Protein AF-A0A1J1LUI4-F1 (afdb_monomer)

Structure (mmCIF, N/CA/C/O backbone):
data_AF-A0A1J1LUI4-F1
#
_entry.id   AF-A0A1J1LUI4-F1
#
loop_
_atom_site.group_PDB
_atom_site.id
_atom_site.type_symbol
_atom_site.label_atom_id
_atom_site.label_alt_id
_atom_site.label_comp_id
_atom_site.label_asym_id
_atom_site.label_entity_id
_atom_site.label_seq_id
_atom_site.pdbx_PDB_ins_code
_atom_site.Cartn_x
_atom_site.Cartn_y
_atom_site.Cartn_z
_atom_site.occupancy
_atom_site.B_iso_or_equiv
_atom_site.auth_seq_id
_atom_site.auth_comp_id
_atom_site.auth_asym_id
_atom_site.auth_atom_id
_atom_site.pdbx_PDB_model_num
ATOM 1 N N . MET A 1 1 ? 1.026 -16.394 -5.912 1.00 82.50 1 MET A N 1
ATOM 2 C CA . MET A 1 1 ? 1.134 -16.584 -4.448 1.00 82.50 1 MET A CA 1
ATOM 3 C C . MET A 1 1 ? 2.553 -16.219 -4.055 1.00 82.50 1 MET A C 1
ATOM 5 O O . MET A 1 1 ? 3.458 -16.621 -4.774 1.00 82.50 1 MET A O 1
ATOM 9 N N . PHE A 1 2 ? 2.733 -15.454 -2.983 1.00 90.19 2 PHE A N 1
ATOM 10 C CA . PHE A 1 2 ? 4.026 -14.992 -2.477 1.00 90.19 2 PHE A CA 1
ATOM 11 C C . PHE A 1 2 ? 4.246 -15.609 -1.097 1.00 90.19 2 PHE A C 1
ATOM 13 O O . PHE A 1 2 ? 3.444 -15.376 -0.192 1.00 90.19 2 PHE A O 1
ATOM 20 N N . ALA A 1 3 ? 5.289 -16.429 -0.959 1.00 92.19 3 ALA A N 1
ATOM 21 C CA . ALA A 1 3 ? 5.565 -17.161 0.274 1.00 92.19 3 ALA A CA 1
ATOM 22 C C . ALA A 1 3 ? 5.852 -16.212 1.450 1.00 92.19 3 ALA A C 1
ATOM 24 O O . ALA A 1 3 ? 6.378 -15.120 1.255 1.00 92.19 3 ALA A O 1
ATOM 25 N N . ALA A 1 4 ? 5.521 -16.645 2.669 1.00 92.62 4 ALA A N 1
ATOM 26 C CA . ALA A 1 4 ? 5.814 -15.880 3.878 1.00 92.62 4 ALA A CA 1
ATOM 27 C C . ALA A 1 4 ? 7.327 -15.679 4.070 1.00 92.62 4 ALA A C 1
ATOM 29 O O . ALA A 1 4 ? 8.119 -16.581 3.787 1.00 92.62 4 ALA A O 1
ATOM 30 N N . ASN A 1 5 ? 7.710 -14.530 4.619 1.00 92.25 5 ASN A N 1
ATOM 31 C CA . ASN A 1 5 ? 9.078 -14.220 5.031 1.00 92.25 5 ASN A CA 1
ATOM 32 C C . ASN A 1 5 ? 9.066 -13.425 6.353 1.00 92.25 5 ASN A C 1
ATOM 34 O O . ASN A 1 5 ? 8.071 -13.412 7.074 1.00 92.25 5 ASN A O 1
ATOM 38 N N . SER A 1 6 ? 10.177 -12.774 6.703 1.00 92.75 6 SER A N 1
ATOM 39 C CA . SER A 1 6 ? 10.287 -11.969 7.928 1.00 92.75 6 SER A CA 1
ATOM 40 C C . SER A 1 6 ? 9.453 -10.682 7.934 1.00 92.75 6 SER A C 1
ATOM 42 O O . SER A 1 6 ? 9.320 -10.061 8.988 1.00 92.75 6 SER A O 1
ATOM 44 N N . TYR A 1 7 ? 8.918 -10.254 6.789 1.00 94.00 7 TYR A N 1
ATOM 45 C CA . TYR A 1 7 ? 8.235 -8.969 6.621 1.00 94.00 7 TYR A CA 1
ATOM 46 C C . TYR A 1 7 ? 6.730 -9.108 6.380 1.00 94.00 7 TYR A C 1
ATOM 48 O O . TYR A 1 7 ? 5.966 -8.215 6.760 1.00 94.00 7 TYR A O 1
ATOM 56 N N . HIS A 1 8 ? 6.294 -10.218 5.780 1.00 90.44 8 HIS A N 1
ATOM 57 C CA . HIS A 1 8 ? 4.891 -10.467 5.470 1.00 90.44 8 HIS A CA 1
ATOM 58 C C . HIS A 1 8 ? 4.508 -11.954 5.574 1.00 90.44 8 HIS A C 1
ATOM 60 O O . HIS A 1 8 ? 5.348 -12.841 5.380 1.00 90.44 8 HIS A O 1
ATOM 66 N N . PRO A 1 9 ? 3.220 -12.252 5.831 1.00 92.62 9 PRO A N 1
ATOM 67 C CA . PRO A 1 9 ? 2.712 -13.617 5.823 1.00 92.62 9 PRO A CA 1
ATOM 68 C C . PRO A 1 9 ? 2.622 -14.137 4.382 1.00 92.62 9 PRO A C 1
ATOM 70 O O . PRO A 1 9 ? 2.993 -13.456 3.428 1.00 92.62 9 PRO A O 1
ATOM 73 N N . ASN A 1 10 ? 2.114 -15.354 4.189 1.00 91.81 10 ASN A N 1
ATOM 74 C CA . ASN A 1 10 ? 1.830 -15.842 2.841 1.00 91.81 10 ASN A CA 1
ATOM 75 C C . ASN A 1 10 ? 0.751 -14.958 2.193 1.00 91.81 10 ASN A C 1
ATOM 77 O O . ASN A 1 10 ? -0.329 -14.790 2.763 1.00 91.81 10 ASN A O 1
ATOM 81 N N . ILE A 1 11 ? 1.031 -14.414 1.008 1.00 90.50 11 ILE A N 1
ATOM 82 C CA . ILE A 1 11 ? 0.145 -13.485 0.300 1.00 90.50 11 ILE A CA 1
ATOM 83 C C . ILE A 1 11 ? -0.395 -14.127 -0.972 1.00 90.50 11 ILE A C 1
ATOM 85 O O . ILE A 1 11 ? 0.339 -14.649 -1.814 1.00 90.50 11 ILE A O 1
ATOM 89 N N . GLN A 1 12 ? -1.700 -13.996 -1.174 1.00 87.75 12 GLN A N 1
ATOM 90 C CA . GLN A 1 12 ? -2.335 -14.229 -2.460 1.00 87.75 12 GLN A CA 1
ATOM 91 C C . GLN A 1 12 ? -3.097 -12.968 -2.853 1.00 87.75 12 GLN A C 1
ATOM 93 O O . GLN A 1 12 ? -4.061 -12.590 -2.194 1.00 87.75 12 GLN A O 1
ATOM 98 N N . LEU A 1 13 ? -2.658 -12.315 -3.931 1.00 84.31 13 LEU A N 1
ATOM 99 C CA . LEU A 1 13 ? -3.454 -11.264 -4.554 1.00 84.31 13 LEU A CA 1
ATOM 100 C C . LEU A 1 13 ? -4.698 -11.906 -5.174 1.00 84.31 13 LEU A C 1
ATOM 102 O O . LEU A 1 13 ? -4.606 -12.984 -5.766 1.00 84.31 13 LEU A O 1
ATOM 106 N N . GLY A 1 14 ? -5.849 -11.250 -5.034 1.00 72.88 14 GLY A N 1
ATOM 107 C CA . GLY A 1 14 ? -7.161 -11.750 -5.464 1.00 72.88 14 GLY A CA 1
ATOM 108 C C . GLY A 1 14 ? -7.375 -11.788 -6.981 1.00 72.88 14 GLY A C 1
ATOM 109 O O . GLY A 1 14 ? -8.510 -11.671 -7.430 1.00 72.88 14 GLY A O 1
ATOM 110 N N . TYR A 1 15 ? -6.305 -11.920 -7.766 1.00 67.75 15 TYR A N 1
ATOM 111 C CA . TYR A 1 15 ? -6.379 -12.026 -9.215 1.00 67.75 15 TYR A CA 1
ATOM 112 C C . TYR A 1 15 ? -7.149 -13.288 -9.618 1.00 67.75 15 TYR A C 1
ATOM 114 O O . TYR A 1 15 ? -6.876 -14.386 -9.123 1.00 67.75 15 TYR A O 1
ATOM 122 N N . ASN A 1 16 ? -8.118 -13.120 -10.515 1.00 65.25 16 ASN A N 1
ATOM 123 C CA . ASN A 1 16 ? -8.966 -14.191 -11.013 1.00 65.25 16 ASN A CA 1
ATOM 124 C C . ASN A 1 16 ? -9.023 -14.117 -12.544 1.00 65.25 16 ASN A C 1
ATOM 126 O O . ASN A 1 16 ? -9.629 -13.201 -13.085 1.00 65.25 16 ASN A O 1
ATOM 130 N N . ASN A 1 17 ? -8.440 -15.114 -13.218 1.00 64.69 17 ASN A N 1
ATOM 131 C CA . ASN A 1 17 ? -8.423 -15.239 -14.685 1.00 64.69 17 ASN A CA 1
ATOM 132 C C . ASN A 1 17 ? -9.816 -15.326 -15.329 1.00 64.69 17 ASN A C 1
ATOM 134 O O . ASN A 1 17 ? -9.932 -15.200 -16.541 1.00 64.69 17 ASN A O 1
ATOM 138 N N . SER A 1 18 ? -10.858 -15.591 -14.540 1.00 73.50 18 SER A N 1
ATOM 139 C CA . SER A 1 18 ? -12.248 -15.642 -14.998 1.00 73.50 18 SER A CA 1
ATOM 140 C C . SER A 1 18 ? -13.017 -14.346 -14.710 1.00 73.50 18 SER A C 1
ATOM 142 O O . SER A 1 18 ? -14.234 -14.313 -14.885 1.00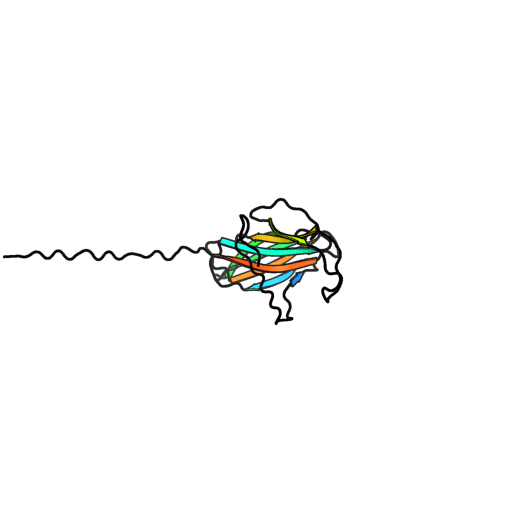 73.50 18 SER A O 1
ATOM 144 N N . ASN A 1 19 ? -12.348 -13.308 -14.197 1.00 66.31 19 ASN A N 1
ATOM 145 C CA . ASN A 1 19 ? -12.935 -12.010 -13.884 1.00 66.31 19 ASN A CA 1
ATOM 146 C C . ASN A 1 19 ? -12.063 -10.875 -14.439 1.00 66.31 19 ASN A C 1
ATOM 148 O O . ASN A 1 19 ? -11.043 -10.512 -13.850 1.00 66.31 19 ASN A O 1
ATOM 152 N N . ASP A 1 20 ? -12.547 -10.259 -15.515 1.00 63.75 20 ASP A N 1
ATOM 153 C CA . ASP A 1 20 ? -11.897 -9.133 -16.196 1.00 63.75 20 ASP A CA 1
ATOM 154 C C . ASP A 1 20 ? -12.238 -7.765 -15.568 1.00 63.75 20 ASP A C 1
ATOM 156 O O . ASP A 1 20 ? -12.050 -6.713 -16.179 1.00 63.75 20 ASP A O 1
ATOM 160 N N . GLY A 1 21 ? -12.789 -7.752 -14.351 1.00 70.94 21 GLY A N 1
ATOM 161 C CA . GLY A 1 21 ? -13.017 -6.529 -13.587 1.00 70.94 21 GLY A CA 1
ATOM 162 C C . GLY A 1 21 ? -11.719 -5.844 -13.134 1.00 70.94 21 GLY A C 1
ATOM 163 O O . GLY A 1 21 ? -10.619 -6.388 -13.222 1.00 70.94 21 GLY A O 1
ATOM 164 N N . ASN A 1 22 ? -11.850 -4.626 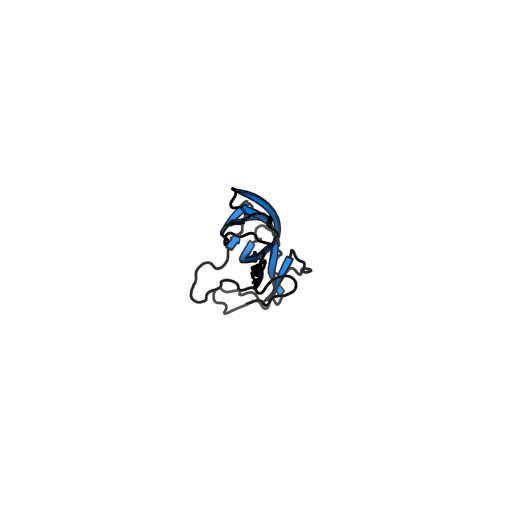-12.597 1.00 74.00 22 ASN A N 1
ATOM 165 C CA . ASN A 1 22 ? -10.707 -3.870 -12.081 1.00 74.00 22 ASN A CA 1
ATOM 166 C C . ASN A 1 22 ? -10.049 -4.596 -10.893 1.00 74.00 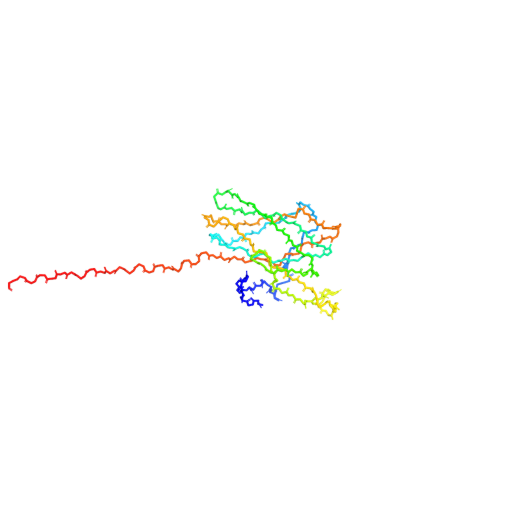22 ASN A C 1
ATOM 168 O O . ASN A 1 22 ? -10.612 -4.631 -9.800 1.00 74.00 22 ASN A O 1
ATOM 172 N N . ASN A 1 23 ? -8.824 -5.086 -11.093 1.00 81.25 23 ASN A N 1
ATOM 173 C CA . ASN A 1 23 ? -8.019 -5.762 -10.066 1.00 81.25 23 ASN A CA 1
ATOM 174 C C . ASN A 1 23 ? -6.973 -4.842 -9.407 1.00 81.25 23 ASN A C 1
ATOM 176 O O . ASN A 1 23 ? -6.163 -5.292 -8.600 1.00 81.25 23 ASN A O 1
ATOM 180 N N . ALA A 1 24 ? -6.990 -3.551 -9.747 1.00 89.31 24 ALA A N 1
ATOM 181 C CA . ALA A 1 24 ? -6.129 -2.533 -9.166 1.00 89.31 24 ALA A CA 1
ATOM 182 C C . ALA A 1 24 ? -6.858 -1.186 -9.065 1.00 89.31 24 ALA A C 1
ATOM 184 O O . ALA A 1 24 ? -7.837 -0.923 -9.772 1.00 89.31 24 ALA A O 1
ATOM 185 N N . LYS A 1 25 ? -6.359 -0.311 -8.191 1.00 93.06 25 LYS A N 1
ATOM 186 C CA . LYS A 1 25 ? -6.783 1.089 -8.084 1.00 93.06 25 LYS A CA 1
ATOM 187 C C . LYS A 1 25 ? -5.601 1.999 -8.389 1.00 93.06 25 LYS A C 1
ATOM 189 O O . LYS A 1 25 ? -4.493 1.716 -7.956 1.00 93.06 25 LYS A O 1
ATOM 194 N N . ILE A 1 26 ? -5.843 3.100 -9.094 1.00 94.25 26 ILE A N 1
ATOM 195 C CA . ILE A 1 26 ? -4.816 4.098 -9.407 1.00 94.25 26 ILE A CA 1
ATOM 196 C C . ILE A 1 26 ? -5.239 5.446 -8.819 1.00 94.25 26 ILE A C 1
ATOM 198 O O . ILE A 1 26 ? -6.404 5.834 -8.948 1.00 94.25 26 ILE A O 1
ATOM 202 N N . LEU A 1 27 ? -4.304 6.153 -8.179 1.00 94.94 27 LEU A N 1
ATOM 203 C CA . LEU A 1 27 ? -4.457 7.546 -7.751 1.00 94.94 27 LEU A CA 1
ATOM 204 C C . LEU A 1 27 ? -3.471 8.446 -8.507 1.00 94.94 27 LEU A C 1
ATOM 206 O O . LEU A 1 27 ? -2.262 8.406 -8.268 1.00 94.94 27 LEU A O 1
ATOM 210 N N . THR A 1 28 ? -3.998 9.289 -9.396 1.00 93.31 28 THR A N 1
ATOM 211 C CA . THR A 1 28 ? -3.219 10.184 -10.274 1.00 93.31 28 THR A CA 1
ATOM 212 C C . THR A 1 28 ? -3.186 11.640 -9.801 1.00 93.31 28 THR A C 1
ATOM 214 O O . THR A 1 28 ? -2.377 12.422 -10.287 1.00 93.31 28 THR A O 1
ATOM 217 N N . THR A 1 29 ? -4.024 12.024 -8.833 1.00 91.81 29 THR A N 1
ATOM 218 C CA . THR A 1 29 ? -4.150 13.417 -8.369 1.00 91.81 29 THR A CA 1
ATOM 219 C C . THR A 1 29 ? -4.031 13.502 -6.851 1.00 91.81 29 THR A C 1
ATOM 221 O O . THR A 1 29 ? -4.563 12.652 -6.134 1.00 91.81 29 THR A O 1
ATOM 224 N N . ASN A 1 30 ? -3.368 14.534 -6.328 1.00 92.88 30 ASN A N 1
ATOM 225 C CA . ASN A 1 30 ? -3.359 14.793 -4.885 1.00 92.88 30 ASN A CA 1
ATOM 226 C C . ASN A 1 30 ? -4.787 15.054 -4.377 1.00 92.88 30 ASN A C 1
ATOM 228 O O . ASN A 1 30 ? -5.633 15.567 -5.109 1.00 92.88 30 ASN A O 1
ATOM 232 N N . ASN A 1 31 ? -5.055 14.687 -3.127 1.00 93.38 31 ASN A N 1
ATOM 233 C CA . ASN A 1 31 ? -6.370 14.706 -2.477 1.00 93.38 31 ASN A CA 1
ATOM 234 C C . ASN A 1 31 ? -7.411 13.744 -3.075 1.00 93.38 31 ASN A C 1
ATOM 236 O O . ASN A 1 31 ? -8.538 13.683 -2.582 1.00 93.38 31 ASN A O 1
ATOM 240 N N . SER A 1 32 ? -7.058 12.958 -4.099 1.00 94.69 32 SER A N 1
ATOM 241 C CA . SER A 1 32 ? -7.889 11.828 -4.509 1.00 94.69 32 SER A CA 1
ATOM 242 C C . SER A 1 32 ? -7.783 10.705 -3.480 1.00 94.69 32 SER A C 1
ATOM 244 O O . SER A 1 32 ? -6.722 10.472 -2.891 1.00 94.69 32 SER A O 1
ATOM 246 N N . SER A 1 33 ? -8.901 10.024 -3.245 1.00 96.88 33 SER A N 1
ATOM 247 C CA . SER A 1 33 ? -8.986 8.966 -2.248 1.00 96.88 33 SER A CA 1
ATOM 248 C C . SER A 1 33 ? -9.862 7.810 -2.703 1.00 96.88 33 SER A C 1
ATOM 250 O O . SER A 1 33 ? -10.664 7.917 -3.635 1.00 96.88 33 SER A O 1
ATOM 252 N N . PHE A 1 34 ? -9.695 6.678 -2.034 1.00 96.75 34 PHE A N 1
ATOM 253 C CA . PHE A 1 34 ? -10.616 5.556 -2.112 1.00 96.75 34 PHE A CA 1
ATOM 254 C C . PHE A 1 34 ? -10.730 4.877 -0.752 1.00 96.75 34 PHE A C 1
ATOM 256 O O . PHE A 1 34 ? -9.809 4.928 0.062 1.00 96.75 34 PHE A O 1
ATOM 263 N N . THR A 1 35 ? -11.864 4.221 -0.529 1.00 97.50 35 THR A N 1
ATOM 264 C CA . THR A 1 35 ? -12.126 3.445 0.682 1.00 97.50 35 THR A CA 1
ATOM 265 C C . THR A 1 35 ? -12.451 2.018 0.288 1.00 97.50 35 THR A C 1
ATOM 267 O O . THR A 1 35 ? -13.208 1.795 -0.658 1.00 97.50 35 THR A O 1
ATOM 270 N N . PHE A 1 36 ? -11.911 1.061 1.030 1.00 94.44 36 PHE A N 1
ATOM 271 C CA . PHE A 1 36 ? -12.291 -0.341 0.927 1.00 94.44 36 PHE A CA 1
ATOM 272 C C . PHE A 1 36 ? -12.645 -0.898 2.304 1.00 94.44 36 PHE A C 1
ATOM 274 O O . PHE A 1 36 ? -12.084 -0.489 3.325 1.00 94.44 36 PHE A O 1
ATOM 281 N N . ASN A 1 37 ? -13.597 -1.826 2.319 1.00 95.25 37 ASN A N 1
ATOM 282 C CA . ASN A 1 37 ? -13.997 -2.529 3.530 1.00 95.25 37 ASN A CA 1
ATOM 283 C C . ASN A 1 37 ? -13.047 -3.698 3.793 1.00 95.25 37 ASN A C 1
ATOM 285 O O . ASN A 1 37 ? -12.533 -4.316 2.861 1.00 95.25 37 ASN A O 1
ATOM 289 N N . VAL A 1 38 ? -12.866 -4.019 5.067 1.00 93.44 38 VAL A N 1
ATOM 290 C CA . VAL A 1 38 ? -12.171 -5.219 5.530 1.00 93.44 38 VAL A CA 1
ATOM 291 C C . VAL A 1 38 ? -13.128 -6.058 6.370 1.00 93.44 38 VAL A C 1
ATOM 293 O O . VAL A 1 38 ? -14.147 -5.562 6.855 1.00 93.44 38 VAL A O 1
ATOM 296 N N . THR A 1 39 ? -12.807 -7.334 6.573 1.00 94.19 39 THR A N 1
ATOM 297 C CA . THR A 1 39 ? -13.518 -8.144 7.568 1.00 94.19 39 THR A CA 1
ATOM 298 C C . THR A 1 39 ? -13.367 -7.485 8.937 1.00 94.19 39 THR A C 1
ATOM 300 O O . THR A 1 39 ? -12.247 -7.192 9.354 1.00 94.19 39 THR A O 1
ATOM 303 N N . ALA A 1 40 ? -14.476 -7.241 9.633 1.00 95.38 40 ALA A N 1
ATOM 304 C CA . ALA A 1 40 ? -14.455 -6.557 10.920 1.00 95.38 40 ALA A CA 1
ATOM 305 C C . ALA A 1 40 ? -13.698 -7.384 11.972 1.00 95.38 40 ALA A C 1
ATOM 307 O O . ALA A 1 40 ? -14.154 -8.459 12.357 1.00 95.38 40 ALA A O 1
ATOM 308 N N . SER A 1 41 ? -12.542 -6.895 12.428 1.00 95.44 41 SER A N 1
ATOM 309 C CA . SER A 1 41 ? -11.690 -7.603 13.395 1.00 95.44 41 SER A CA 1
ATOM 310 C C . SER A 1 41 ? -10.675 -6.658 14.054 1.00 95.44 41 SER A C 1
ATOM 312 O O . SER A 1 41 ? -10.378 -5.608 13.473 1.00 95.44 41 SER A O 1
ATOM 314 N N . PRO A 1 42 ? -10.100 -7.000 15.227 1.00 95.44 42 PRO A N 1
ATOM 315 C CA . PRO A 1 42 ? -8.880 -6.349 15.690 1.00 95.44 42 PRO A CA 1
ATOM 316 C C . PRO A 1 42 ? -7.688 -6.872 14.881 1.00 95.44 42 PRO A C 1
ATOM 318 O O . PRO A 1 42 ? -7.393 -8.073 14.889 1.00 95.44 42 PRO A O 1
ATOM 321 N N . TYR A 1 43 ? -7.030 -5.975 14.153 1.00 96.00 43 TYR A N 1
ATOM 322 C CA . TYR A 1 43 ? -5.855 -6.296 13.344 1.00 96.00 43 TYR A CA 1
ATOM 323 C C . TYR A 1 43 ? -4.583 -5.876 14.069 1.00 96.00 43 TYR A C 1
ATOM 325 O O . TYR A 1 43 ? -4.521 -4.789 14.634 1.00 96.00 43 TYR A O 1
ATOM 333 N N . GLN A 1 44 ? -3.555 -6.718 13.994 1.00 95.25 44 GLN A N 1
ATOM 334 C CA . GLN A 1 44 ? -2.204 -6.399 14.460 1.00 95.25 44 GLN A CA 1
ATOM 335 C C . GLN A 1 44 ? -1.413 -5.642 13.398 1.00 95.25 44 GLN A C 1
ATOM 337 O O . GLN A 1 44 ? -0.625 -4.752 13.714 1.00 95.25 44 GLN A O 1
ATOM 342 N N . LYS A 1 45 ? -1.634 -6.002 12.133 1.00 95.94 45 LYS A N 1
ATOM 343 C CA . LYS A 1 45 ? -0.989 -5.385 10.983 1.00 95.94 45 LYS A CA 1
ATOM 344 C C . LYS A 1 45 ? -1.896 -5.471 9.763 1.00 95.94 45 LYS A C 1
ATOM 346 O O . LYS A 1 45 ? -2.635 -6.439 9.588 1.00 95.94 45 LYS A O 1
ATOM 351 N N . ILE A 1 46 ? -1.825 -4.456 8.915 1.00 96.94 46 ILE A N 1
ATOM 352 C CA . ILE A 1 46 ? -2.350 -4.461 7.553 1.00 96.94 46 ILE A CA 1
ATOM 353 C C . ILE A 1 46 ? -1.161 -4.358 6.602 1.00 96.94 46 ILE A C 1
ATOM 355 O O . ILE A 1 46 ? -0.276 -3.532 6.795 1.00 96.94 46 ILE A O 1
ATOM 359 N N . HIS A 1 47 ? -1.154 -5.182 5.566 1.00 97.38 47 HIS A N 1
ATOM 360 C CA . HIS A 1 47 ? -0.175 -5.148 4.490 1.00 97.38 47 HIS A CA 1
ATOM 361 C C . HIS A 1 47 ? -0.869 -4.580 3.260 1.00 97.38 47 HIS A C 1
ATOM 363 O O . HIS A 1 47 ? -1.807 -5.200 2.764 1.00 97.38 47 HIS A O 1
ATOM 369 N N . LEU A 1 48 ? -0.448 -3.408 2.791 1.00 97.38 48 LEU A N 1
ATOM 370 C CA . LEU A 1 48 ? -0.959 -2.780 1.571 1.00 97.38 48 LEU A CA 1
ATOM 371 C C . LEU A 1 48 ? 0.065 -2.948 0.449 1.00 97.38 48 LEU A C 1
ATOM 373 O O . LEU A 1 48 ? 1.231 -2.626 0.647 1.00 97.38 48 LEU A O 1
ATOM 377 N N . PHE A 1 49 ? -0.362 -3.421 -0.719 1.00 97.69 49 PHE A N 1
ATOM 378 C CA . PHE A 1 49 ? 0.534 -3.692 -1.843 1.00 97.69 49 PHE A CA 1
ATOM 379 C C . PHE A 1 49 ? 0.365 -2.645 -2.932 1.00 97.69 49 PHE A C 1
ATOM 381 O O . PHE A 1 49 ? -0.734 -2.478 -3.473 1.00 97.69 49 PHE A O 1
ATOM 388 N N . ALA A 1 50 ? 1.445 -1.936 -3.243 1.00 97.56 50 ALA A N 1
ATOM 389 C CA . ALA A 1 50 ? 1.405 -0.799 -4.146 1.00 97.56 50 ALA A CA 1
ATOM 390 C C . ALA A 1 50 ? 2.749 -0.535 -4.836 1.00 97.56 50 ALA A C 1
ATOM 392 O O . ALA A 1 50 ? 3.796 -0.996 -4.387 1.00 97.56 50 ALA A O 1
ATOM 393 N N . THR A 1 51 ? 2.715 0.228 -5.926 1.00 97.50 51 THR A N 1
ATOM 394 C CA . THR A 1 51 ? 3.914 0.775 -6.575 1.00 97.50 51 THR A CA 1
ATOM 395 C C . THR A 1 51 ? 3.627 2.135 -7.203 1.00 97.50 51 THR A C 1
ATOM 397 O O . THR A 1 51 ? 2.522 2.382 -7.707 1.00 97.50 51 THR A O 1
ATOM 400 N N . GLY A 1 52 ? 4.603 3.032 -7.140 1.00 96.12 52 GLY A N 1
ATOM 401 C CA . GLY A 1 52 ? 4.591 4.316 -7.824 1.00 96.12 52 GLY A CA 1
ATOM 402 C C . GLY A 1 52 ? 5.113 4.149 -9.245 1.00 96.12 52 GLY A C 1
ATOM 403 O O . GLY A 1 52 ? 6.016 3.360 -9.488 1.00 96.12 52 GLY A O 1
ATOM 404 N N . THR A 1 53 ? 4.562 4.876 -10.203 1.00 92.94 53 THR A N 1
ATOM 405 C CA . THR A 1 53 ? 5.131 4.978 -11.554 1.00 92.94 53 THR A CA 1
ATOM 406 C C . THR A 1 53 ? 5.349 6.442 -11.885 1.00 92.94 53 THR A C 1
ATOM 408 O O . THR A 1 53 ? 4.465 7.256 -11.614 1.00 92.94 53 THR A O 1
ATOM 411 N N . HIS A 1 54 ? 6.497 6.770 -12.483 1.00 91.31 54 HIS A N 1
ATOM 412 C CA . HIS A 1 54 ? 6.939 8.150 -12.728 1.00 91.31 54 HIS A CA 1
ATOM 413 C C . HIS A 1 54 ? 7.158 8.951 -11.431 1.00 91.31 54 HIS A C 1
ATOM 415 O O . HIS A 1 54 ? 6.861 10.147 -11.351 1.00 91.31 54 HIS A O 1
ATOM 421 N N . GLY A 1 55 ? 7.665 8.286 -10.396 1.00 94.12 55 GLY A N 1
ATOM 422 C CA . GLY A 1 55 ? 8.040 8.875 -9.118 1.00 94.12 55 GLY A CA 1
ATOM 423 C C . GLY A 1 55 ? 7.387 8.208 -7.911 1.00 94.12 55 GLY A C 1
ATOM 424 O O . GLY A 1 55 ? 6.373 7.515 -8.012 1.00 94.12 55 GLY A O 1
ATOM 425 N N . SER A 1 56 ? 7.974 8.471 -6.746 1.00 95.69 56 SER A N 1
ATOM 426 C CA . SER A 1 56 ? 7.394 8.113 -5.454 1.00 95.69 56 SER A CA 1
ATOM 427 C C . SER A 1 56 ? 6.296 9.113 -5.067 1.00 95.69 56 SER A C 1
ATOM 429 O O . SER A 1 56 ? 6.268 10.264 -5.522 1.00 95.69 56 SER A O 1
ATOM 431 N N . GLY A 1 57 ? 5.396 8.706 -4.176 1.00 95.56 57 GLY A N 1
ATOM 432 C CA . GLY A 1 57 ? 4.385 9.597 -3.608 1.00 95.56 57 GLY A CA 1
ATOM 433 C C . GLY A 1 57 ? 3.981 9.207 -2.196 1.00 95.56 57 GLY A C 1
ATOM 434 O O . GLY A 1 57 ? 4.149 8.064 -1.777 1.00 95.56 57 GLY A O 1
ATOM 435 N N . THR A 1 58 ? 3.443 10.169 -1.451 1.00 96.44 58 THR A N 1
ATOM 436 C CA . THR A 1 58 ? 2.962 9.929 -0.086 1.00 96.44 58 THR A CA 1
ATOM 437 C C . THR A 1 58 ? 1.458 9.726 -0.059 1.00 96.44 58 THR A C 1
ATOM 439 O O . THR A 1 58 ? 0.706 10.325 -0.839 1.00 96.44 58 THR A O 1
ATOM 442 N N . ILE A 1 59 ? 1.023 8.903 0.886 1.00 97.94 59 ILE A N 1
ATOM 443 C CA . ILE A 1 59 ? -0.379 8.658 1.184 1.00 97.94 59 ILE A CA 1
ATOM 444 C C . ILE A 1 59 ? -0.669 8.910 2.660 1.00 97.94 59 ILE A C 1
ATOM 446 O O . ILE A 1 59 ? 0.155 8.608 3.524 1.00 97.94 59 ILE A O 1
ATOM 450 N N . ASP A 1 60 ? -1.877 9.391 2.922 1.00 98.31 60 ASP A N 1
ATOM 451 C CA . ASP A 1 60 ? -2.510 9.330 4.231 1.00 98.31 60 ASP A CA 1
ATOM 452 C C . ASP A 1 60 ? -3.411 8.098 4.274 1.00 98.31 60 ASP A C 1
ATOM 454 O O . ASP A 1 60 ? -4.213 7.845 3.368 1.00 98.31 60 ASP A O 1
ATOM 458 N N . ILE A 1 61 ? -3.288 7.337 5.352 1.00 98.62 61 ILE A N 1
ATOM 459 C CA . ILE A 1 61 ? -4.091 6.160 5.644 1.00 98.62 61 ILE A CA 1
ATOM 460 C C . ILE A 1 61 ? -4.978 6.498 6.828 1.00 98.62 61 ILE A C 1
ATOM 462 O O . ILE A 1 61 ? -4.478 6.780 7.913 1.00 98.62 61 ILE A O 1
ATOM 466 N N . LYS A 1 62 ? -6.293 6.424 6.643 1.00 98.75 62 LYS A N 1
ATOM 467 C CA . LYS A 1 62 ? -7.277 6.569 7.713 1.00 98.75 62 LYS A CA 1
ATOM 468 C C . LYS A 1 62 ? -7.939 5.223 7.992 1.00 98.75 62 LYS A C 1
ATOM 470 O O . LYS A 1 62 ? -8.603 4.653 7.127 1.00 98.75 62 LYS A O 1
ATOM 475 N N . PHE A 1 63 ? -7.782 4.748 9.218 1.00 98.69 63 PHE A N 1
ATOM 476 C CA . PHE A 1 63 ? -8.410 3.540 9.742 1.00 98.69 63 PHE A CA 1
ATOM 477 C C . PHE A 1 63 ? -9.764 3.895 10.353 1.00 98.69 63 PHE A C 1
ATOM 479 O O . PHE A 1 63 ? -9.820 4.728 11.257 1.00 98.69 63 PHE A O 1
ATOM 486 N N . ASN A 1 64 ? -10.847 3.289 9.867 1.00 98.69 64 ASN A N 1
ATOM 487 C CA . ASN A 1 64 ? -12.203 3.535 10.357 1.00 98.69 64 ASN A CA 1
ATOM 488 C C . ASN A 1 64 ? -12.668 2.366 11.230 1.00 98.69 64 ASN A C 1
ATOM 490 O O . ASN A 1 64 ? -12.775 1.229 10.754 1.00 98.69 64 ASN A O 1
ATOM 494 N N . TYR A 1 65 ? -12.959 2.650 12.497 1.00 98.62 65 TYR A N 1
ATOM 495 C CA . TYR A 1 65 ? -13.314 1.636 13.485 1.00 98.62 65 TYR A CA 1
ATOM 496 C C . TYR A 1 65 ? -14.827 1.531 13.694 1.00 98.62 65 TYR A C 1
ATOM 498 O O . TYR A 1 65 ? -15.587 2.460 13.421 1.00 98.62 65 TYR A O 1
ATOM 506 N N . SER A 1 66 ? -15.270 0.386 14.215 1.00 98.12 66 SER A N 1
ATOM 507 C CA . SER A 1 66 ? -16.688 0.085 14.452 1.00 98.12 66 SER A CA 1
ATOM 508 C C . SER A 1 66 ? -17.379 0.999 15.461 1.00 98.12 66 SER A C 1
ATOM 510 O O . SER A 1 66 ? -18.601 1.093 15.462 1.00 98.12 66 SER A O 1
ATOM 512 N N . ASP A 1 67 ? -16.610 1.626 16.351 1.00 97.81 67 ASP A N 1
ATOM 513 C CA . ASP A 1 67 ? -17.094 2.577 17.357 1.00 97.81 67 ASP A CA 1
ATOM 514 C C . ASP A 1 67 ? -17.282 3.999 16.788 1.00 97.81 67 ASP A C 1
ATOM 516 O O . ASP A 1 67 ? -17.611 4.925 17.526 1.00 97.81 67 ASP A O 1
ATOM 520 N N . GLY A 1 68 ? -17.060 4.186 15.481 1.00 97.88 68 GLY A N 1
ATOM 521 C CA . GLY A 1 68 ? -17.130 5.475 14.793 1.00 97.88 68 GLY A CA 1
ATOM 522 C C . GLY A 1 68 ? -15.865 6.328 14.924 1.00 97.88 68 GLY A C 1
ATOM 523 O O . GLY A 1 68 ? -15.762 7.373 14.278 1.00 97.88 68 GLY A O 1
ATOM 524 N N . SER A 1 69 ? -14.884 5.901 15.722 1.00 98.62 69 SER A N 1
ATOM 525 C CA . SER A 1 69 ? -13.594 6.578 15.820 1.00 98.62 69 SER A CA 1
ATOM 526 C C . SER A 1 69 ? -12.696 6.267 14.619 1.00 98.62 69 SER A C 1
ATOM 528 O O . SER A 1 69 ? -12.956 5.366 13.816 1.00 98.62 69 SER A O 1
ATOM 530 N N . ASN A 1 70 ? -11.614 7.033 14.480 1.00 98.56 70 ASN A N 1
ATOM 531 C CA . ASN A 1 70 ? -10.597 6.795 13.464 1.00 98.56 70 ASN A CA 1
ATOM 532 C C . ASN A 1 70 ? -9.195 7.123 13.986 1.00 98.56 70 ASN A C 1
ATOM 534 O O . ASN A 1 70 ? -9.042 7.862 14.959 1.00 98.56 70 ASN A O 1
ATOM 538 N N . SER A 1 71 ? -8.185 6.567 13.326 1.00 98.38 71 SER A N 1
ATOM 539 C CA . SER A 1 71 ? -6.786 6.969 13.475 1.00 98.38 71 SER A CA 1
ATOM 540 C C . SER A 1 71 ? -6.142 7.112 12.103 1.00 98.38 71 SER A C 1
ATOM 542 O O . SER A 1 71 ? -6.641 6.568 11.113 1.00 98.38 71 SER A O 1
ATOM 544 N N . THR A 1 72 ? -5.041 7.858 12.038 1.00 97.62 72 THR A N 1
ATOM 545 C CA . THR A 1 72 ? -4.331 8.131 10.789 1.00 97.62 72 THR A CA 1
ATOM 546 C C . THR A 1 72 ? -2.871 7.710 10.861 1.00 97.62 72 THR A C 1
ATOM 548 O O . THR A 1 72 ? -2.242 7.776 11.915 1.00 97.62 72 THR A O 1
ATOM 551 N N . SER A 1 73 ? -2.326 7.313 9.720 1.00 97.25 73 SER A N 1
ATOM 552 C CA . SER A 1 73 ? -0.904 7.063 9.499 1.00 97.25 73 SER A CA 1
ATOM 553 C C . SER A 1 73 ? -0.509 7.603 8.125 1.00 97.25 73 SER A C 1
ATOM 555 O O . SER A 1 73 ? -1.379 7.934 7.319 1.00 97.25 73 SER A O 1
ATOM 557 N N . THR A 1 74 ? 0.786 7.691 7.854 1.00 97.19 74 THR A N 1
ATOM 558 C CA . THR A 1 74 ? 1.312 8.088 6.549 1.00 97.19 74 THR A CA 1
ATOM 559 C C . THR A 1 74 ? 2.302 7.048 6.055 1.00 97.19 74 THR A C 1
ATOM 561 O O . THR A 1 74 ? 2.955 6.363 6.844 1.00 97.19 74 THR A O 1
ATOM 564 N N . ALA A 1 75 ? 2.402 6.908 4.738 1.00 97.19 75 ALA A N 1
ATOM 565 C CA . ALA A 1 75 ? 3.397 6.051 4.112 1.00 97.19 75 ALA A CA 1
ATOM 566 C C . ALA A 1 75 ? 3.862 6.643 2.783 1.00 97.19 75 ALA A C 1
ATOM 568 O O . ALA A 1 75 ? 3.132 7.397 2.134 1.00 97.19 75 ALA A O 1
ATOM 569 N N . THR A 1 76 ? 5.067 6.260 2.372 1.00 96.88 76 THR A N 1
ATOM 570 C CA . THR A 1 76 ? 5.582 6.514 1.027 1.00 96.88 76 THR A CA 1
ATOM 571 C C . THR A 1 76 ? 5.377 5.265 0.186 1.00 96.88 76 THR A C 1
ATOM 573 O O . THR A 1 76 ? 5.725 4.165 0.608 1.00 96.88 76 THR A O 1
ATOM 576 N N . ILE A 1 77 ? 4.807 5.439 -1.000 1.00 97.50 77 ILE A N 1
ATOM 577 C CA . ILE A 1 77 ? 4.830 4.444 -2.064 1.00 97.50 77 ILE A CA 1
ATOM 578 C C . ILE A 1 77 ? 5.998 4.817 -2.964 1.00 97.50 77 ILE A C 1
ATOM 580 O O . ILE A 1 77 ? 6.003 5.901 -3.553 1.00 97.50 77 ILE A O 1
ATOM 584 N N . GLU A 1 78 ? 6.983 3.933 -3.036 1.00 97.44 78 GLU A N 1
ATOM 585 C CA . GLU A 1 78 ? 8.176 4.168 -3.835 1.00 97.44 78 GLU A CA 1
ATOM 586 C C . GLU A 1 78 ? 7.921 3.975 -5.329 1.00 97.44 78 GLU A C 1
ATOM 588 O O . GLU A 1 78 ? 7.031 3.218 -5.726 1.00 97.44 78 GLU A O 1
ATOM 593 N N . ASP A 1 79 ? 8.708 4.673 -6.149 1.00 96.12 79 ASP A N 1
ATOM 594 C CA . ASP A 1 79 ? 8.749 4.443 -7.591 1.00 96.12 79 ASP A CA 1
ATOM 595 C C . ASP A 1 79 ? 9.138 2.993 -7.907 1.00 96.12 79 ASP A C 1
ATOM 597 O O . ASP A 1 79 ? 9.938 2.365 -7.212 1.00 96.12 79 ASP A O 1
ATOM 601 N N . ILE A 1 80 ? 8.582 2.475 -8.996 1.00 95.56 80 ILE A N 1
ATOM 602 C CA . ILE A 1 80 ? 8.754 1.107 -9.469 1.00 95.56 80 ILE A CA 1
ATOM 603 C C . ILE A 1 80 ? 10.219 0.705 -9.643 1.00 95.56 80 ILE A C 1
ATOM 605 O O . ILE A 1 80 ? 10.522 -0.473 -9.481 1.00 95.56 80 ILE A O 1
ATOM 609 N N . ALA A 1 81 ? 11.120 1.649 -9.929 1.00 95.44 81 ALA A N 1
ATOM 610 C CA . ALA A 1 81 ? 12.552 1.414 -10.105 1.00 95.44 81 ALA A CA 1
ATOM 611 C C . ALA A 1 81 ? 13.374 1.552 -8.809 1.00 95.44 81 ALA A C 1
ATOM 613 O O . ALA A 1 81 ? 14.587 1.334 -8.820 1.00 95.44 81 ALA A O 1
ATOM 614 N N . THR A 1 82 ? 12.755 1.969 -7.702 1.00 96.31 82 THR A N 1
ATOM 615 C CA . THR A 1 82 ? 13.472 2.308 -6.470 1.00 96.31 82 THR A CA 1
ATOM 616 C C . THR A 1 82 ? 13.886 1.062 -5.698 1.00 96.31 82 THR A C 1
ATOM 618 O O . THR A 1 82 ? 13.057 0.245 -5.299 1.00 96.31 82 THR A O 1
ATOM 621 N N . SER A 1 83 ? 15.177 0.986 -5.381 1.00 96.44 83 SER A N 1
ATOM 622 C CA . SER A 1 83 ? 15.693 0.040 -4.396 1.00 96.44 83 SER A CA 1
ATOM 623 C C . SER A 1 83 ? 15.498 0.565 -2.973 1.00 96.44 83 SER A C 1
ATOM 625 O O . SER A 1 83 ? 15.937 1.667 -2.643 1.00 96.44 83 SER A O 1
ATOM 627 N N . ILE A 1 84 ? 14.908 -0.254 -2.109 1.00 96.88 84 ILE A N 1
ATOM 628 C CA . ILE A 1 84 ? 14.736 0.003 -0.678 1.00 96.88 84 ILE A CA 1
ATOM 629 C C . ILE A 1 84 ? 15.542 -0.968 0.186 1.00 96.88 84 ILE A C 1
ATOM 631 O O . ILE A 1 84 ? 15.838 -2.097 -0.211 1.00 96.88 84 ILE A O 1
ATOM 635 N N . THR A 1 85 ? 15.823 -0.534 1.413 1.00 97.50 85 THR A N 1
ATOM 636 C CA . THR A 1 85 ? 16.186 -1.428 2.516 1.00 97.50 85 THR A CA 1
ATOM 637 C C . THR A 1 85 ? 14.904 -1.894 3.196 1.00 97.50 85 THR A C 1
ATOM 639 O O . THR A 1 85 ? 14.155 -1.072 3.727 1.00 97.50 85 THR A O 1
ATOM 642 N N . GLU A 1 86 ? 14.648 -3.201 3.190 1.00 97.56 86 GLU A N 1
ATOM 643 C CA . GLU A 1 86 ? 13.414 -3.758 3.742 1.00 97.56 86 GLU A CA 1
ATOM 644 C C . GLU A 1 86 ? 13.324 -3.604 5.265 1.00 97.56 86 GLU A C 1
ATOM 646 O O . GLU A 1 86 ? 14.295 -3.731 6.016 1.00 97.56 86 GLU A O 1
ATOM 651 N N . SER A 1 87 ? 12.111 -3.350 5.732 1.00 97.19 87 SER A N 1
ATOM 652 C CA . SER A 1 87 ? 11.759 -3.139 7.127 1.00 97.19 87 SER A CA 1
ATOM 653 C C . SER A 1 87 ? 10.329 -3.615 7.381 1.00 97.19 87 SER A C 1
ATOM 655 O O . SER A 1 87 ? 9.589 -3.977 6.470 1.00 97.19 87 SER A O 1
ATOM 657 N N . ALA A 1 88 ? 9.895 -3.573 8.640 1.00 95.00 88 ALA A N 1
ATOM 658 C CA . ALA A 1 88 ? 8.529 -3.942 8.998 1.00 95.00 88 ALA A CA 1
ATOM 659 C C . ALA A 1 88 ? 7.446 -3.032 8.380 1.00 95.00 88 ALA A C 1
ATOM 661 O O . ALA A 1 88 ? 6.281 -3.438 8.385 1.00 95.00 88 ALA A O 1
ATOM 662 N N . SER A 1 89 ? 7.810 -1.830 7.908 1.00 96.62 89 SER A N 1
ATOM 663 C CA . SER A 1 89 ? 6.906 -0.827 7.330 1.00 96.62 89 SER A CA 1
ATOM 664 C C . SER A 1 89 ? 7.006 -0.699 5.808 1.00 96.62 89 SER A C 1
ATOM 666 O O . SER A 1 89 ? 6.045 -0.237 5.201 1.00 96.62 89 SER A O 1
ATOM 668 N N . SER A 1 90 ? 8.113 -1.118 5.192 1.00 97.75 90 SER A N 1
ATOM 669 C CA . SER A 1 90 ? 8.315 -1.085 3.737 1.00 97.75 90 SER A CA 1
ATOM 670 C C . SER A 1 90 ? 9.226 -2.232 3.307 1.00 97.75 90 SER A C 1
ATOM 672 O O . SER A 1 90 ? 10.314 -2.381 3.862 1.00 97.75 90 SER A O 1
ATOM 674 N N . TYR A 1 91 ? 8.775 -3.055 2.366 1.00 98.50 91 TYR A N 1
ATOM 675 C CA . TYR A 1 91 ? 9.462 -4.259 1.886 1.00 98.50 91 TYR A CA 1
ATOM 676 C C . TYR A 1 91 ? 9.027 -4.582 0.449 1.00 98.50 91 TYR A C 1
ATOM 678 O O . TYR A 1 91 ? 8.076 -3.985 -0.064 1.00 98.50 91 TYR A O 1
ATOM 686 N N . TYR A 1 92 ? 9.689 -5.524 -0.220 1.00 98.00 92 TYR A N 1
ATOM 687 C CA . TYR A 1 92 ? 9.245 -5.993 -1.533 1.00 98.00 92 TYR A CA 1
ATOM 688 C C . TYR A 1 92 ? 8.180 -7.077 -1.363 1.00 98.00 92 TYR A C 1
ATOM 690 O O . TYR A 1 92 ? 8.394 -8.069 -0.671 1.00 98.00 92 TYR A O 1
ATOM 698 N N . LEU A 1 93 ? 7.037 -6.931 -2.036 1.00 96.81 93 LEU A N 1
ATOM 699 C CA . LEU A 1 93 ? 6.187 -8.091 -2.318 1.00 96.81 93 LEU A CA 1
ATOM 700 C C . LEU A 1 93 ? 6.839 -8.949 -3.410 1.00 96.81 93 LEU A C 1
ATOM 702 O O . LEU A 1 93 ? 6.833 -10.177 -3.338 1.00 96.81 93 LEU A O 1
ATOM 706 N N . ILE A 1 94 ? 7.379 -8.281 -4.431 1.00 96.06 94 ILE A N 1
ATOM 707 C CA . ILE A 1 94 ? 8.158 -8.868 -5.520 1.00 96.06 94 ILE A CA 1
ATOM 708 C C . ILE A 1 94 ? 9.047 -7.790 -6.155 1.00 96.06 94 ILE A C 1
ATOM 710 O O . ILE A 1 94 ? 8.664 -6.618 -6.204 1.00 96.06 94 ILE A O 1
ATOM 714 N N . ASN A 1 95 ? 10.227 -8.186 -6.626 1.00 95.75 95 ASN A N 1
ATOM 715 C CA . ASN A 1 95 ? 11.211 -7.322 -7.274 1.00 95.75 95 ASN A CA 1
ATOM 716 C C . ASN A 1 95 ? 11.809 -7.989 -8.521 1.00 95.75 95 ASN A C 1
ATOM 718 O O . ASN A 1 95 ? 11.578 -9.174 -8.771 1.00 95.75 95 ASN A O 1
ATOM 722 N N . GLY A 1 96 ? 12.556 -7.207 -9.306 1.00 95.44 96 GLY A N 1
ATOM 723 C CA . GLY A 1 96 ? 13.214 -7.683 -10.528 1.00 95.44 96 GLY A CA 1
ATOM 724 C C . GLY A 1 96 ? 12.242 -7.983 -11.671 1.00 95.44 96 GLY A C 1
ATOM 725 O O . GLY A 1 96 ? 12.501 -8.870 -12.475 1.00 95.44 96 GLY A O 1
ATOM 726 N N . LEU A 1 97 ? 11.103 -7.287 -11.716 1.00 94.69 97 LEU A N 1
ATOM 727 C CA . LEU A 1 97 ? 10.083 -7.470 -12.744 1.00 94.69 97 LEU A CA 1
ATOM 728 C C . LEU A 1 97 ? 10.425 -6.738 -14.045 1.00 94.69 97 LEU A C 1
ATOM 730 O O . LEU A 1 97 ? 11.002 -5.645 -14.035 1.00 94.69 97 LEU A O 1
ATOM 734 N N . ASP A 1 98 ? 9.935 -7.309 -15.139 1.00 94.19 98 ASP A N 1
ATOM 735 C CA . ASP A 1 98 ? 9.767 -6.637 -16.423 1.00 94.19 98 ASP A CA 1
ATOM 736 C C . ASP A 1 98 ? 8.420 -5.917 -16.512 1.00 94.19 98 ASP A C 1
ATOM 738 O O . ASP A 1 98 ? 7.495 -6.175 -15.735 1.00 94.19 98 ASP A O 1
ATOM 742 N N . LEU A 1 99 ? 8.298 -5.005 -17.477 1.00 90.31 99 LEU A N 1
ATOM 743 C CA . LEU A 1 99 ? 7.092 -4.203 -17.672 1.00 90.31 99 LEU A CA 1
ATOM 744 C C . LEU A 1 99 ? 6.434 -4.538 -19.004 1.00 90.31 99 LEU A C 1
ATOM 746 O O . LEU A 1 99 ? 7.055 -4.385 -20.051 1.00 90.31 99 LEU A O 1
ATOM 750 N N . SER A 1 100 ? 5.158 -4.928 -18.985 1.00 89.62 100 SER A N 1
ATOM 751 C CA . SER A 1 100 ? 4.371 -5.018 -20.221 1.00 89.62 100 SER A CA 1
ATOM 752 C C . SER A 1 100 ? 4.256 -3.631 -20.850 1.00 89.62 100 SER A C 1
ATOM 754 O O . SER A 1 100 ? 3.890 -2.674 -20.167 1.00 89.62 100 SER A O 1
ATOM 756 N N . ASN A 1 101 ? 4.546 -3.520 -22.145 1.00 88.25 101 ASN A N 1
ATOM 757 C CA . ASN A 1 101 ? 4.389 -2.270 -22.898 1.00 88.25 101 ASN A CA 1
ATOM 758 C C . ASN A 1 101 ? 3.174 -2.289 -23.838 1.00 88.25 101 ASN A C 1
ATOM 760 O O . ASN A 1 101 ? 2.934 -1.331 -24.571 1.00 88.25 101 ASN A O 1
ATOM 764 N N . ASP A 1 102 ? 2.385 -3.361 -23.769 1.00 86.06 102 ASP A N 1
ATOM 765 C CA . ASP A 1 102 ? 1.084 -3.480 -24.406 1.00 86.06 102 ASP A CA 1
ATOM 766 C C . ASP A 1 102 ? 0.021 -3.990 -23.414 1.00 86.06 102 ASP A C 1
ATOM 768 O O . ASP A 1 102 ? 0.311 -4.362 -22.273 1.00 86.06 102 ASP A O 1
ATOM 772 N N . THR A 1 103 ? -1.239 -3.977 -23.845 1.00 81.50 103 THR A N 1
ATOM 773 C CA . THR A 1 103 ? -2.394 -4.418 -23.044 1.00 81.50 103 THR A CA 1
ATOM 774 C C . THR A 1 103 ? -2.678 -5.917 -23.144 1.00 81.50 103 THR A C 1
ATOM 776 O O . THR A 1 103 ? -3.595 -6.412 -22.496 1.00 81.50 103 THR A O 1
ATOM 779 N N . THR A 1 104 ? -1.925 -6.638 -23.971 1.00 80.56 104 THR A N 1
ATOM 780 C CA . THR A 1 104 ? -2.090 -8.072 -24.240 1.00 80.56 104 THR A CA 1
ATOM 781 C C . THR A 1 104 ? -1.097 -8.939 -23.463 1.00 80.56 104 THR A C 1
ATOM 783 O O . THR A 1 104 ? -1.299 -10.145 -23.363 1.00 80.56 104 THR A O 1
ATOM 786 N N . GLY A 1 105 ? -0.030 -8.337 -22.927 1.00 78.88 105 GLY A N 1
ATOM 787 C CA . GLY A 1 105 ? 1.110 -9.033 -22.337 1.00 78.88 105 GLY A CA 1
ATOM 788 C C . GLY A 1 105 ? 2.035 -9.691 -23.367 1.00 78.88 105 GLY A C 1
ATOM 789 O O . GLY A 1 105 ? 2.844 -10.532 -22.986 1.00 78.88 105 GLY A O 1
ATOM 790 N N . SER A 1 106 ? 1.909 -9.361 -24.658 1.00 88.25 106 SER A N 1
ATOM 791 C CA . SER A 1 106 ? 2.683 -10.010 -25.732 1.00 88.25 106 SER A CA 1
ATOM 792 C C . SER A 1 106 ? 4.076 -9.406 -25.907 1.00 88.25 106 SER A C 1
ATOM 794 O O . SER A 1 106 ? 4.975 -10.062 -26.429 1.00 88.25 106 SER A O 1
ATOM 796 N N . SER A 1 107 ? 4.253 -8.157 -25.483 1.00 93.56 107 SER A N 1
ATOM 797 C CA . SER A 1 107 ? 5.494 -7.401 -25.556 1.00 93.56 107 SER A CA 1
ATOM 798 C C . SER A 1 107 ? 5.803 -6.753 -24.210 1.00 93.56 107 SER A C 1
ATOM 800 O O . SER A 1 107 ? 4.921 -6.287 -23.484 1.00 93.56 107 SER A O 1
ATOM 802 N N . TYR A 1 108 ? 7.090 -6.718 -23.880 1.00 93.25 108 TYR A N 1
ATOM 803 C CA . TYR A 1 108 ? 7.581 -6.191 -22.618 1.00 93.25 108 TYR A CA 1
ATOM 804 C C . TYR A 1 108 ? 8.865 -5.385 -22.818 1.00 93.25 108 TYR A C 1
ATOM 806 O O . TYR A 1 108 ? 9.589 -5.543 -23.803 1.00 93.25 108 TYR A O 1
ATOM 814 N N . TRP A 1 109 ? 9.127 -4.479 -21.885 1.00 92.06 109 TRP A N 1
ATOM 815 C CA . TRP A 1 109 ? 10.444 -3.909 -21.665 1.00 92.06 109 TRP A CA 1
ATOM 816 C C . TRP A 1 109 ? 11.203 -4.818 -20.708 1.00 92.06 109 TRP A C 1
ATOM 818 O O . TRP A 1 109 ? 10.720 -5.066 -19.601 1.00 92.06 109 TRP A O 1
ATOM 828 N N . ASP A 1 110 ? 12.374 -5.276 -21.155 1.00 92.81 110 ASP A N 1
ATOM 829 C CA . ASP A 1 110 ? 13.372 -5.997 -20.358 1.00 92.81 110 ASP A CA 1
ATOM 830 C C . ASP A 1 110 ? 13.970 -5.039 -19.317 1.00 92.81 110 ASP A C 1
ATOM 832 O O . ASP A 1 110 ? 15.032 -4.440 -19.496 1.00 92.81 110 ASP A O 1
ATOM 836 N N . PHE A 1 111 ? 13.176 -4.767 -18.290 1.00 91.88 111 PHE A N 1
ATOM 837 C CA . PHE A 1 111 ? 13.422 -3.740 -17.295 1.00 91.88 111 PHE A CA 1
ATOM 838 C C . PHE A 1 111 ? 14.252 -4.304 -16.144 1.00 91.88 111 PHE A C 1
ATOM 840 O O . PHE A 1 111 ? 15.081 -3.577 -15.598 1.00 91.88 111 PHE A O 1
ATOM 847 N N . ASN A 1 112 ? 14.058 -5.586 -15.795 1.00 91.56 112 ASN A N 1
ATOM 848 C CA . ASN A 1 112 ? 14.786 -6.315 -14.745 1.00 91.56 112 ASN A CA 1
ATOM 849 C C . ASN A 1 112 ? 14.912 -5.568 -13.404 1.00 91.56 112 ASN A C 1
ATOM 851 O O . ASN A 1 112 ? 15.850 -5.781 -12.635 1.00 91.56 112 ASN A O 1
ATOM 855 N N . GLY A 1 113 ? 13.980 -4.664 -13.119 1.00 94.12 113 GLY A N 1
ATOM 856 C CA . GLY A 1 113 ? 14.109 -3.706 -12.022 1.00 94.12 113 GLY A CA 1
ATOM 857 C C . GLY A 1 113 ? 12.779 -3.239 -11.458 1.00 94.12 113 GLY A C 1
ATOM 858 O O . GLY A 1 113 ? 12.766 -2.392 -10.573 1.00 94.12 113 GLY A O 1
ATOM 859 N N . GLY A 1 114 ? 11.664 -3.773 -11.961 1.00 96.00 114 GLY A N 1
ATOM 860 C CA . GLY A 1 114 ? 10.332 -3.396 -11.526 1.00 96.00 114 GLY A CA 1
ATOM 861 C C . GLY A 1 114 ? 9.991 -4.009 -10.178 1.00 96.00 114 GLY A C 1
ATOM 862 O O . GLY A 1 114 ? 10.245 -5.190 -9.934 1.00 96.00 114 GLY A O 1
ATOM 863 N N . ASN A 1 115 ? 9.388 -3.202 -9.313 1.00 97.25 115 ASN A N 1
ATOM 864 C CA . ASN A 1 115 ? 9.076 -3.584 -7.944 1.00 97.25 115 ASN A CA 1
ATOM 865 C C . ASN A 1 115 ? 7.596 -3.361 -7.624 1.00 97.25 115 ASN A C 1
ATOM 867 O O . ASN A 1 115 ? 7.002 -2.344 -7.993 1.00 97.25 115 ASN A O 1
ATOM 871 N N . ILE A 1 116 ? 7.009 -4.298 -6.879 1.00 97.12 116 ILE A N 1
ATOM 872 C CA . ILE A 1 116 ? 5.769 -4.075 -6.133 1.00 97.12 116 ILE A CA 1
ATOM 873 C C . ILE A 1 116 ? 6.131 -4.120 -4.656 1.00 97.12 116 ILE A C 1
ATOM 875 O O . ILE A 1 116 ? 6.675 -5.113 -4.167 1.00 97.12 116 ILE A O 1
ATOM 879 N N . PHE A 1 117 ? 5.805 -3.051 -3.942 1.00 98.44 117 PHE A N 1
ATOM 880 C CA . PHE A 1 117 ? 6.128 -2.901 -2.533 1.00 98.44 117 PHE A CA 1
ATOM 881 C C . PHE A 1 117 ? 4.969 -3.358 -1.659 1.00 98.44 117 PHE A C 1
ATOM 883 O O . PHE A 1 117 ? 3.796 -3.242 -2.025 1.00 98.44 117 PHE A O 1
ATOM 890 N N . GLY A 1 118 ? 5.304 -3.856 -0.476 1.00 98.12 118 GLY A N 1
ATOM 891 C CA . GLY A 1 118 ? 4.377 -4.000 0.627 1.00 98.12 118 GLY A CA 1
ATOM 892 C C . GLY A 1 118 ? 4.635 -2.934 1.685 1.00 98.12 118 GLY A C 1
ATOM 893 O O . GLY A 1 118 ? 5.770 -2.689 2.089 1.00 98.12 118 GLY A O 1
ATOM 894 N N . LEU A 1 119 ? 3.556 -2.317 2.151 1.00 98.25 119 LEU A N 1
ATOM 895 C CA . LEU A 1 119 ? 3.550 -1.356 3.243 1.00 98.25 119 LEU A CA 1
ATOM 896 C C . LEU A 1 119 ? 2.950 -2.022 4.474 1.00 98.25 119 LEU A C 1
ATOM 898 O O . LEU A 1 119 ? 1.799 -2.462 4.448 1.00 98.25 119 LEU A O 1
ATOM 902 N N . GLY A 1 120 ? 3.737 -2.122 5.541 1.00 97.44 120 GLY A N 1
ATOM 903 C CA . GLY A 1 120 ? 3.286 -2.641 6.828 1.00 97.44 120 GLY A CA 1
ATOM 904 C C . GLY A 1 120 ? 2.685 -1.525 7.673 1.00 97.44 120 GLY A C 1
ATOM 905 O O . GLY A 1 120 ? 3.390 -0.617 8.105 1.00 97.44 120 GLY A O 1
ATOM 906 N N . LEU A 1 121 ? 1.382 -1.605 7.917 1.00 97.31 121 LEU A N 1
ATOM 907 C CA . LEU A 1 121 ? 0.591 -0.581 8.584 1.00 97.31 121 LEU A CA 1
ATOM 908 C C . LEU A 1 121 ? 0.047 -1.110 9.914 1.00 97.31 121 LEU A C 1
ATOM 910 O O . LEU A 1 121 ? -0.459 -2.230 9.975 1.00 97.31 121 LEU A O 1
ATOM 914 N N . THR A 1 122 ? 0.092 -0.291 10.963 1.00 96.25 122 THR A N 1
ATOM 915 C CA . THR A 1 122 ? -0.337 -0.687 12.313 1.00 96.25 122 THR A CA 1
ATOM 916 C C . THR A 1 122 ? -1.594 0.092 12.715 1.00 96.25 122 THR A C 1
ATOM 918 O O . THR A 1 122 ? -1.473 1.248 13.129 1.00 96.25 122 THR A O 1
ATOM 921 N N . PRO A 1 123 ? -2.804 -0.484 12.574 1.00 97.06 123 PRO A N 1
ATOM 922 C CA . PRO A 1 123 ? -4.014 0.117 13.129 1.00 97.06 123 PRO A CA 1
ATOM 923 C C . PRO A 1 123 ? -4.004 0.056 14.667 1.00 97.06 123 PRO A C 1
ATOM 925 O O . PRO A 1 123 ? -3.149 -0.583 15.280 1.00 97.06 123 PRO A O 1
ATOM 928 N N . ASP A 1 124 ? -4.975 0.708 15.305 1.00 96.88 124 ASP A N 1
ATOM 929 C CA . ASP A 1 124 ? -5.228 0.551 16.737 1.00 96.88 124 ASP A CA 1
ATOM 930 C C . ASP A 1 124 ? -5.699 -0.883 17.011 1.00 96.88 124 ASP A C 1
ATOM 932 O O . ASP A 1 124 ? -6.821 -1.271 16.676 1.00 96.88 124 ASP A O 1
ATOM 936 N N . THR A 1 125 ? -4.818 -1.670 17.624 1.00 95.81 125 THR A N 1
ATOM 937 C CA . THR A 1 125 ? -5.022 -3.100 17.881 1.00 95.81 125 THR A CA 1
ATOM 938 C C . THR A 1 125 ? -6.106 -3.378 18.921 1.00 95.81 125 THR A C 1
ATOM 940 O O . THR A 1 125 ? -6.570 -4.512 19.048 1.00 95.81 125 THR A O 1
ATOM 943 N N . THR A 1 126 ? -6.537 -2.351 19.658 1.00 95.50 126 THR A N 1
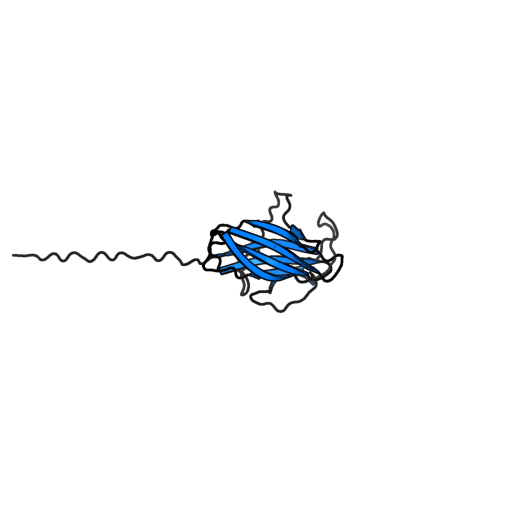ATOM 944 C CA . THR A 1 126 ? -7.610 -2.451 20.654 1.00 95.50 126 THR A CA 1
ATOM 945 C C . THR A 1 126 ? -8.999 -2.262 20.046 1.00 95.50 126 THR A C 1
ATOM 947 O O . THR A 1 126 ? -10.004 -2.460 20.733 1.00 95.50 126 THR A O 1
ATOM 950 N N . LYS A 1 127 ? -9.076 -1.909 18.756 1.00 96.44 127 LYS A N 1
ATOM 951 C CA . LYS A 1 127 ? -10.317 -1.559 18.064 1.00 96.44 127 LYS A CA 1
ATOM 952 C C . LYS A 1 127 ? -10.627 -2.497 16.908 1.00 96.44 127 LYS A C 1
ATOM 954 O O . LYS A 1 127 ? -9.753 -3.106 16.300 1.00 96.44 127 LYS A O 1
ATOM 959 N N . ILE A 1 128 ? -11.912 -2.581 16.578 1.00 97.12 128 ILE A N 1
ATOM 960 C CA . ILE A 1 128 ? -12.399 -3.358 15.438 1.00 97.12 128 ILE A CA 1
ATOM 961 C C . ILE A 1 128 ? -12.341 -2.479 14.191 1.00 97.12 128 ILE A C 1
ATOM 963 O O . ILE A 1 128 ? -13.141 -1.553 14.042 1.00 97.12 128 ILE A O 1
ATOM 967 N N . LEU A 1 129 ? -11.401 -2.762 13.293 1.00 97.94 129 LEU A N 1
ATOM 968 C CA . LEU A 1 129 ? -11.284 -2.072 12.010 1.00 97.94 129 LEU A CA 1
ATOM 969 C C . LEU A 1 129 ? -12.362 -2.575 11.048 1.00 97.94 129 LEU A C 1
ATOM 971 O O . LEU A 1 129 ? -12.557 -3.783 10.934 1.00 97.94 129 LEU A O 1
ATOM 975 N N . GLN A 1 130 ? -13.033 -1.670 10.336 1.00 97.50 130 GLN A N 1
ATOM 976 C CA . GLN A 1 130 ? -14.070 -2.024 9.355 1.00 97.50 130 GLN A CA 1
ATOM 977 C C . GLN A 1 130 ? -13.734 -1.577 7.937 1.00 97.50 130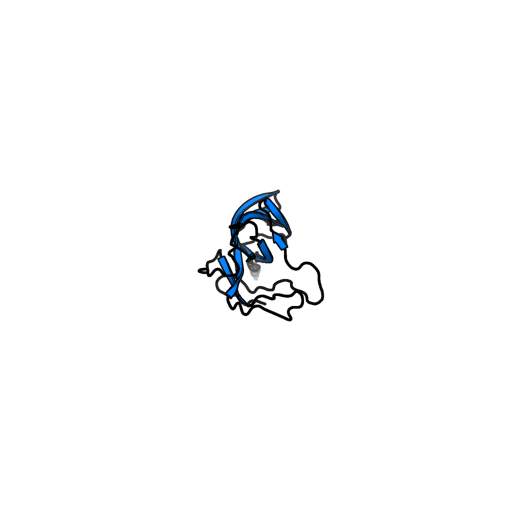 GLN A C 1
ATOM 979 O O . GLN A 1 130 ? -14.110 -2.235 6.968 1.00 97.50 130 GLN A O 1
ATOM 984 N N . SER A 1 131 ? -13.025 -0.461 7.794 1.00 98.31 131 SER A N 1
ATOM 985 C CA . SER A 1 131 ? -12.602 0.029 6.489 1.00 98.31 131 SER A CA 1
ATOM 986 C C . SER A 1 131 ? -11.350 0.881 6.594 1.00 98.31 131 SER A C 1
ATOM 988 O O . SER A 1 131 ? -11.006 1.405 7.657 1.00 98.31 131 SER A O 1
ATOM 990 N N . ILE A 1 132 ? -10.668 1.026 5.465 1.00 98.56 132 ILE A N 1
ATOM 991 C CA . ILE A 1 132 ? -9.472 1.849 5.333 1.00 98.56 132 ILE A CA 1
ATOM 992 C C . ILE A 1 132 ? -9.710 2.825 4.191 1.00 98.56 132 ILE A C 1
ATOM 994 O O . ILE A 1 132 ? -10.124 2.425 3.101 1.00 98.56 132 ILE A O 1
ATOM 998 N N . THR A 1 133 ? -9.449 4.103 4.445 1.00 98.62 133 THR A N 1
ATOM 999 C CA . THR A 1 133 ? -9.428 5.148 3.423 1.00 98.62 133 THR A CA 1
ATOM 1000 C C . THR A 1 133 ? -7.982 5.506 3.121 1.00 98.62 133 THR A C 1
ATOM 1002 O O . THR A 1 133 ? -7.219 5.818 4.033 1.00 98.62 133 THR A O 1
ATOM 1005 N N . ILE A 1 134 ? -7.620 5.475 1.845 1.00 98.50 134 ILE A N 1
ATOM 1006 C CA . ILE A 1 134 ? -6.312 5.892 1.351 1.00 98.50 134 ILE A CA 1
ATOM 1007 C C . ILE A 1 134 ? -6.490 7.189 0.582 1.00 98.50 134 ILE A C 1
ATOM 1009 O O . ILE A 1 134 ? -7.316 7.250 -0.330 1.00 98.50 134 ILE A O 1
ATOM 1013 N N . THR A 1 135 ? -5.696 8.198 0.919 1.00 98.12 135 THR A N 1
ATOM 1014 C CA . THR A 1 135 ? -5.677 9.494 0.240 1.00 98.12 135 THR A CA 1
ATOM 1015 C C . THR A 1 135 ? -4.270 9.777 -0.243 1.00 98.12 135 THR A C 1
ATOM 1017 O O . THR A 1 135 ? -3.326 9.718 0.537 1.00 98.12 135 THR A O 1
ATOM 1020 N N . ARG A 1 136 ? -4.110 10.132 -1.515 1.00 95.94 136 ARG A N 1
ATOM 1021 C CA . ARG A 1 136 ? -2.821 10.615 -2.013 1.00 95.94 136 ARG A CA 1
ATOM 1022 C C . ARG A 1 136 ? -2.566 12.035 -1.517 1.00 95.94 136 ARG A C 1
ATOM 1024 O O . ARG A 1 136 ? -3.387 12.916 -1.767 1.00 95.94 136 ARG A O 1
ATOM 1031 N N . THR A 1 137 ? -1.415 12.275 -0.898 1.00 95.00 137 THR A N 1
ATOM 1032 C CA . THR A 1 137 ? -1.038 13.599 -0.375 1.00 95.00 137 THR A CA 1
ATOM 1033 C C . THR A 1 137 ? 0.097 14.265 -1.143 1.00 95.00 137 THR A C 1
ATOM 1035 O O . THR A 1 137 ? 0.146 15.493 -1.184 1.00 95.00 137 THR A O 1
ATOM 1038 N N . SER A 1 138 ? 0.962 13.503 -1.819 1.00 90.69 138 SER A N 1
ATOM 1039 C CA . SER A 1 138 ? 2.006 14.067 -2.687 1.00 90.69 138 SER A CA 1
ATOM 1040 C C . SER A 1 138 ? 2.416 13.137 -3.842 1.00 90.69 138 SER A C 1
ATOM 1042 O O . SER A 1 138 ? 1.909 12.022 -3.979 1.00 90.69 138 SER A O 1
ATOM 1044 N N . GLY A 1 139 ? 3.325 13.620 -4.694 1.00 78.88 139 GLY A N 1
ATOM 1045 C CA . GLY A 1 139 ? 4.020 12.877 -5.749 1.00 78.88 139 GLY A CA 1
ATOM 1046 C C . GLY A 1 139 ? 5.092 13.762 -6.389 1.00 78.88 139 GLY A C 1
ATOM 1047 O O . GLY A 1 139 ? 4.903 14.977 -6.474 1.00 78.88 139 GLY A O 1
ATOM 1048 N N . THR A 1 140 ? 6.226 13.184 -6.787 1.00 64.38 140 THR A N 1
ATOM 1049 C CA . THR A 1 140 ? 7.414 13.941 -7.230 1.00 64.38 140 THR A CA 1
ATOM 1050 C C . THR A 1 140 ? 7.333 14.489 -8.664 1.00 64.38 140 THR A C 1
ATOM 1052 O O . THR A 1 140 ? 8.259 15.168 -9.100 1.00 64.38 140 THR A O 1
ATOM 1055 N N . GLY A 1 141 ? 6.235 14.256 -9.393 1.00 63.84 141 GLY A N 1
ATOM 1056 C CA . GLY A 1 141 ? 5.988 14.810 -10.728 1.00 63.84 141 GLY A CA 1
ATOM 1057 C C . GLY A 1 141 ? 4.500 14.963 -11.062 1.00 63.84 141 GLY A C 1
ATOM 1058 O O . GLY A 1 141 ? 3.634 14.403 -10.385 1.00 63.84 141 GLY A O 1
ATOM 1059 N N . ALA A 1 142 ? 4.204 15.715 -12.130 1.00 66.94 142 ALA A N 1
ATOM 1060 C CA . ALA A 1 142 ? 2.841 15.887 -12.651 1.00 66.94 142 ALA A CA 1
ATOM 1061 C C . ALA A 1 142 ? 2.206 14.555 -13.106 1.00 66.94 142 ALA A C 1
ATOM 1063 O O . ALA A 1 142 ? 0.985 14.421 -13.067 1.00 66.94 142 ALA A O 1
ATOM 1064 N N . ASP A 1 143 ? 3.043 13.565 -13.435 1.00 79.69 143 ASP A N 1
ATOM 1065 C CA . ASP A 1 143 ? 2.639 12.262 -13.971 1.00 79.69 143 ASP A CA 1
ATOM 1066 C C . ASP A 1 143 ? 2.881 11.092 -13.007 1.00 79.69 143 ASP A C 1
ATOM 1068 O O . ASP A 1 143 ? 2.750 9.937 -13.399 1.00 79.69 143 ASP A O 1
ATOM 1072 N N . THR A 1 144 ? 3.214 11.351 -11.735 1.00 91.50 144 THR A N 1
ATOM 1073 C CA . THR A 1 144 ? 3.340 10.265 -10.753 1.00 91.50 144 THR A CA 1
ATOM 1074 C C . THR A 1 144 ? 1.987 9.577 -10.580 1.00 91.50 144 THR A C 1
ATOM 1076 O O . THR A 1 144 ? 1.001 10.257 -10.284 1.00 91.50 144 THR A O 1
ATOM 1079 N N . TRP A 1 145 ? 1.918 8.252 -10.700 1.00 94.50 145 TRP A N 1
ATOM 1080 C CA . TRP A 1 145 ? 0.712 7.460 -10.426 1.00 94.50 145 TRP A CA 1
ATOM 1081 C C . TRP A 1 145 ? 0.975 6.461 -9.307 1.00 94.50 145 TRP A C 1
ATOM 1083 O O . TRP A 1 145 ? 2.002 5.792 -9.299 1.00 94.50 145 TRP A O 1
ATOM 1093 N N . LEU A 1 146 ? 0.039 6.350 -8.364 1.00 96.88 146 LEU A N 1
ATOM 1094 C CA . LEU A 1 146 ? 0.127 5.387 -7.266 1.00 96.88 146 LEU A CA 1
ATOM 1095 C C . LEU A 1 146 ? -0.833 4.234 -7.546 1.00 96.88 146 LEU A C 1
ATOM 1097 O O . LEU A 1 146 ? -2.051 4.436 -7.553 1.00 96.88 146 LEU A O 1
ATOM 1101 N N . ASN A 1 147 ? -0.281 3.053 -7.802 1.00 95.75 147 ASN A N 1
ATOM 1102 C CA . ASN A 1 147 ? -1.010 1.848 -8.185 1.00 95.75 147 ASN A CA 1
ATOM 1103 C C . ASN A 1 147 ? -1.149 0.932 -6.967 1.00 95.75 147 ASN A C 1
ATOM 1105 O O . ASN A 1 147 ? -0.151 0.609 -6.333 1.00 95.75 147 ASN A O 1
ATOM 1109 N N . PHE A 1 148 ? -2.367 0.497 -6.651 1.00 96.19 148 PHE A N 1
ATOM 1110 C CA . PHE A 1 148 ? -2.697 -0.353 -5.506 1.00 96.19 148 PHE A CA 1
ATOM 1111 C C . PHE A 1 148 ? -3.261 -1.682 -6.000 1.00 96.19 148 PHE A C 1
ATOM 1113 O O . PHE A 1 148 ? -4.258 -1.695 -6.724 1.00 96.19 148 PHE A O 1
ATOM 1120 N N . PHE A 1 149 ? -2.660 -2.789 -5.571 1.00 94.19 149 PHE A N 1
ATOM 1121 C CA . PHE A 1 149 ? -2.992 -4.142 -6.035 1.00 94.19 149 PHE A CA 1
ATOM 1122 C C . PHE A 1 149 ? -3.815 -4.946 -5.025 1.00 94.19 149 PHE A C 1
ATOM 1124 O O . PHE A 1 149 ? -4.399 -5.972 -5.364 1.00 94.19 149 PHE A O 1
ATOM 1131 N N . GLY A 1 150 ? -3.866 -4.497 -3.772 1.00 93.00 150 GLY A N 1
ATOM 1132 C CA . GLY A 1 150 ? -4.672 -5.124 -2.733 1.00 93.00 150 GLY A CA 1
ATOM 1133 C C . GLY A 1 150 ? -4.099 -4.920 -1.341 1.00 93.00 150 GLY A C 1
ATOM 1134 O O . GLY A 1 150 ? -3.081 -4.252 -1.162 1.00 93.00 150 GLY A O 1
ATOM 1135 N N . ALA A 1 151 ? -4.761 -5.519 -0.357 1.00 94.12 151 ALA A N 1
ATOM 1136 C CA . ALA A 1 151 ? -4.295 -5.549 1.017 1.00 94.12 151 ALA A CA 1
ATOM 1137 C C . ALA A 1 151 ? -4.636 -6.887 1.684 1.00 94.12 151 ALA A C 1
ATOM 1139 O O . ALA A 1 151 ? -5.608 -7.543 1.311 1.00 94.12 151 ALA A O 1
ATOM 1140 N N . THR A 1 152 ? -3.858 -7.268 2.694 1.00 93.88 152 THR A N 1
ATOM 1141 C CA . THR A 1 152 ? -4.202 -8.348 3.629 1.00 93.88 152 THR A CA 1
ATOM 1142 C C . THR A 1 152 ? -4.048 -7.866 5.064 1.00 93.88 152 THR A C 1
ATOM 1144 O O . THR A 1 152 ? -3.362 -6.875 5.315 1.00 93.88 152 THR A O 1
ATOM 1147 N N . GLY A 1 153 ? -4.653 -8.566 6.015 1.00 93.75 153 GLY A N 1
ATOM 1148 C CA . GLY A 1 153 ? -4.511 -8.253 7.428 1.00 93.75 153 GLY A CA 1
ATOM 1149 C C . GLY A 1 153 ? -4.101 -9.456 8.264 1.00 93.75 153 GLY A C 1
ATOM 1150 O O . GLY A 1 153 ? -4.501 -10.587 7.997 1.00 93.75 153 GLY A O 1
ATOM 1151 N N .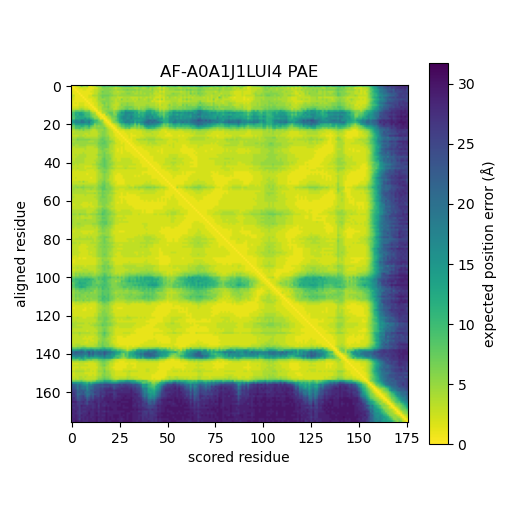 GLU A 1 154 ? -3.314 -9.179 9.296 1.00 92.75 154 GLU A N 1
ATOM 1152 C CA . GLU A 1 154 ? -2.956 -10.114 10.354 1.00 92.75 154 GLU A CA 1
ATOM 1153 C C . GLU A 1 154 ? -3.849 -9.867 11.569 1.00 92.75 154 GLU A C 1
ATOM 1155 O O . GLU A 1 154 ? -3.954 -8.744 12.071 1.00 92.75 154 GLU A O 1
ATOM 1160 N N . TYR A 1 155 ? -4.487 -10.925 12.055 1.00 85.88 155 TYR A N 1
ATOM 1161 C CA . TYR A 1 155 ? -5.367 -10.883 13.219 1.00 85.88 155 TYR A CA 1
ATOM 1162 C C . TYR A 1 155 ? -4.625 -11.373 14.460 1.00 85.88 155 TYR A C 1
ATOM 1164 O O . TYR A 1 155 ? -3.717 -12.202 14.360 1.00 85.88 155 TYR A O 1
ATOM 1172 N N . ASN A 1 156 ? -5.077 -10.961 15.646 1.00 67.44 156 ASN A N 1
ATOM 1173 C CA . ASN A 1 156 ? -4.752 -11.699 16.865 1.00 67.44 156 ASN A CA 1
ATOM 1174 C C . ASN A 1 156 ? -5.432 -13.069 16.813 1.00 67.44 156 ASN A C 1
ATOM 1176 O O . ASN A 1 156 ? -6.553 -13.233 17.289 1.00 67.44 156 ASN A O 1
ATOM 1180 N N . ASN A 1 157 ? -4.757 -14.069 16.251 1.00 51.47 157 ASN A N 1
ATOM 1181 C CA . ASN A 1 157 ? -5.148 -15.452 16.465 1.00 51.47 157 ASN A CA 1
ATOM 1182 C C . ASN A 1 157 ? -4.628 -15.888 17.839 1.00 51.47 157 ASN A C 1
ATOM 1184 O O . ASN A 1 157 ? -3.676 -16.660 17.944 1.00 51.47 157 ASN A O 1
ATOM 1188 N N . SER A 1 158 ? -5.228 -15.372 18.912 1.00 49.47 158 SER A N 1
ATOM 1189 C CA . SER A 1 158 ? -5.166 -16.098 20.176 1.00 49.47 158 SER A CA 1
ATOM 1190 C C . SER A 1 158 ? -5.890 -17.411 19.917 1.00 49.47 158 SER A C 1
ATOM 1192 O O . SER A 1 158 ? -7.112 -17.415 19.763 1.00 49.47 158 SER A O 1
ATOM 1194 N N . ALA A 1 159 ? -5.141 -18.511 19.797 1.00 46.00 159 ALA A N 1
ATOM 1195 C CA . ALA A 1 159 ? -5.729 -19.841 19.721 1.00 46.00 159 ALA A CA 1
ATOM 1196 C C . ALA A 1 159 ? -6.797 -19.971 20.825 1.00 46.00 159 ALA A C 1
ATOM 1198 O O . ALA A 1 159 ? -6.573 -19.462 21.930 1.00 46.00 159 ALA A O 1
ATOM 1199 N N . PRO A 1 160 ? -7.953 -20.608 20.564 1.00 51.84 160 PRO A N 1
ATOM 1200 C CA . PRO A 1 160 ? -8.959 -20.791 21.596 1.00 51.84 160 PRO A CA 1
ATOM 1201 C C . PRO A 1 160 ? -8.308 -21.486 22.792 1.00 51.84 160 PRO A C 1
ATOM 1203 O O . PRO A 1 160 ? -7.810 -22.607 22.681 1.00 51.84 160 PRO A O 1
ATOM 1206 N N . VAL A 1 161 ? -8.276 -20.801 23.936 1.00 55.25 161 VAL A N 1
ATOM 1207 C CA . VAL A 1 161 ? -7.852 -21.413 25.191 1.00 55.25 161 VAL A CA 1
ATOM 1208 C C . VAL A 1 161 ? -8.910 -22.457 25.519 1.00 55.25 161 VAL A C 1
ATOM 1210 O O . VAL A 1 161 ? -10.038 -22.118 25.872 1.00 55.25 161 VAL A O 1
ATOM 1213 N N . LEU A 1 162 ? -8.564 -23.735 25.363 1.00 44.69 162 LEU A N 1
ATOM 1214 C CA . LEU A 1 162 ? -9.384 -24.824 25.872 1.00 44.69 162 LEU A CA 1
ATOM 1215 C C . LEU A 1 162 ? -9.347 -24.732 27.400 1.00 44.69 162 LEU A C 1
ATOM 1217 O O . LEU A 1 162 ? -8.396 -25.181 28.041 1.00 44.69 162 LEU A O 1
ATOM 1221 N N . THR A 1 163 ? -10.363 -24.121 28.003 1.00 54.62 163 THR A N 1
ATOM 1222 C CA . THR A 1 163 ? -10.556 -24.191 29.449 1.00 54.62 163 THR A CA 1
ATOM 1223 C C . THR A 1 163 ? -10.948 -25.626 29.777 1.00 54.62 163 THR A C 1
ATOM 1225 O O . THR A 1 163 ? -12.104 -26.027 29.638 1.00 54.62 163 THR A O 1
ATOM 1228 N N . LEU A 1 164 ? -9.965 -26.438 30.161 1.00 55.56 164 LEU A N 1
ATOM 1229 C CA . LEU A 1 164 ? -10.220 -27.783 30.650 1.00 55.56 164 LEU A CA 1
ATOM 1230 C C . LEU A 1 164 ? -10.971 -27.650 31.982 1.00 55.56 164 LEU A C 1
ATOM 1232 O O . LEU A 1 164 ? -10.376 -27.331 33.011 1.00 55.56 164 LEU A O 1
ATOM 1236 N N . PHE A 1 165 ? -12.285 -27.880 31.979 1.00 58.00 165 PHE A N 1
ATOM 1237 C CA . PHE A 1 165 ? -13.023 -28.104 33.217 1.00 58.00 165 PHE A CA 1
ATOM 1238 C C . PHE A 1 165 ? -12.544 -29.433 33.803 1.00 58.00 165 PHE A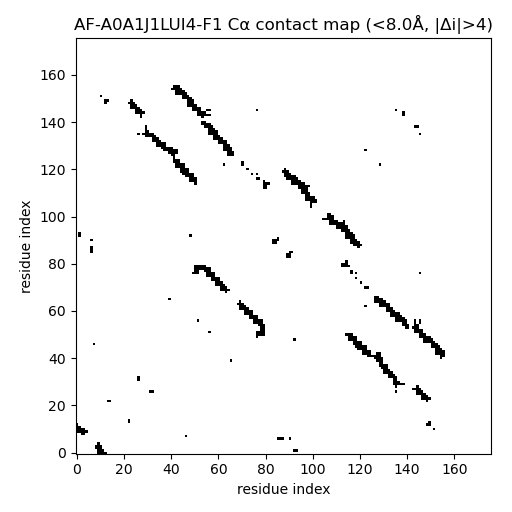 C 1
ATOM 1240 O O . PHE A 1 165 ? -13.066 -30.497 33.474 1.00 58.00 165 PHE A O 1
ATOM 1247 N N . CYS A 1 166 ? -11.526 -29.388 34.662 1.00 56.41 166 CYS A N 1
ATOM 1248 C CA . CYS A 1 166 ? -11.218 -30.524 35.514 1.00 56.41 166 CYS A CA 1
ATOM 1249 C C . CYS A 1 166 ? -12.393 -30.685 36.484 1.00 56.41 166 CYS A C 1
ATOM 1251 O O . CYS A 1 166 ? -12.557 -29.912 37.428 1.00 56.41 166 CYS A O 1
ATOM 1253 N N . HIS A 1 167 ? -13.261 -31.653 36.202 1.00 46.75 167 HIS A N 1
ATOM 1254 C CA . HIS A 1 167 ? -14.299 -32.074 37.127 1.00 46.75 167 HIS A CA 1
ATOM 1255 C C . HIS A 1 167 ? -13.586 -32.675 38.343 1.00 46.75 167 HIS A C 1
ATOM 1257 O O . HIS A 1 167 ? -12.944 -33.719 38.225 1.00 46.75 167 HIS A O 1
ATOM 1263 N N . SER A 1 168 ? -13.643 -32.009 39.500 1.00 62.22 168 SER A N 1
ATOM 1264 C CA . SER A 1 168 ? -13.110 -32.593 40.731 1.00 62.22 168 SER A CA 1
ATOM 1265 C C . SER A 1 168 ? -13.785 -33.948 40.972 1.00 62.22 168 SER A C 1
ATOM 1267 O O . SER A 1 168 ? -15.020 -34.013 40.966 1.00 62.22 168 SER A O 1
ATOM 1269 N N . PRO A 1 169 ? -13.027 -35.039 41.185 1.00 52.50 169 PRO A N 1
ATOM 1270 C CA . PRO A 1 169 ? -13.629 -36.318 41.509 1.00 52.50 169 PRO A CA 1
ATOM 1271 C C . PRO A 1 169 ? -14.398 -36.191 42.826 1.00 52.50 169 PRO A C 1
ATOM 1273 O O . PRO A 1 169 ? -13.873 -35.750 43.850 1.00 52.50 169 PRO A O 1
ATOM 1276 N N . LYS A 1 170 ? -15.677 -36.565 42.779 1.00 51.97 170 LYS A N 1
ATOM 1277 C CA . LYS A 1 170 ? -16.556 -36.640 43.945 1.00 51.97 170 LYS A CA 1
ATOM 1278 C C . LYS A 1 170 ? -15.974 -37.691 44.894 1.00 51.97 170 LYS A C 1
ATOM 1280 O O . LYS A 1 170 ? -15.969 -38.874 44.571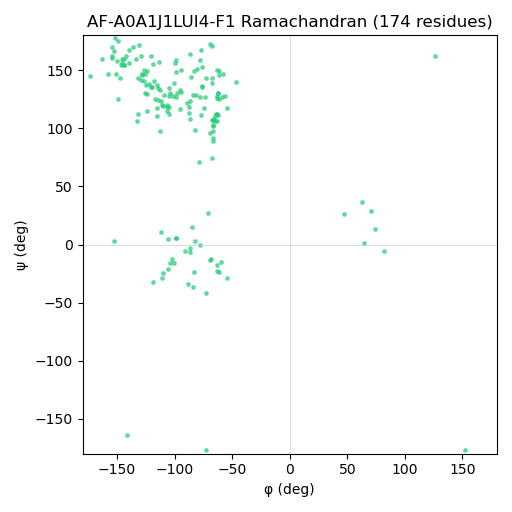 1.00 51.97 170 LYS A O 1
ATOM 1285 N N . SER A 1 171 ? -15.474 -37.261 46.051 1.00 51.59 171 SER A N 1
ATOM 1286 C CA . SER A 1 171 ? -15.048 -38.169 47.118 1.00 51.59 171 SER A CA 1
ATOM 1287 C C . SER A 1 171 ? -16.268 -38.930 47.643 1.00 51.59 171 SER A C 1
ATOM 1289 O O . SER A 1 171 ? -17.125 -38.361 48.323 1.00 51.59 171 SER A O 1
ATOM 1291 N N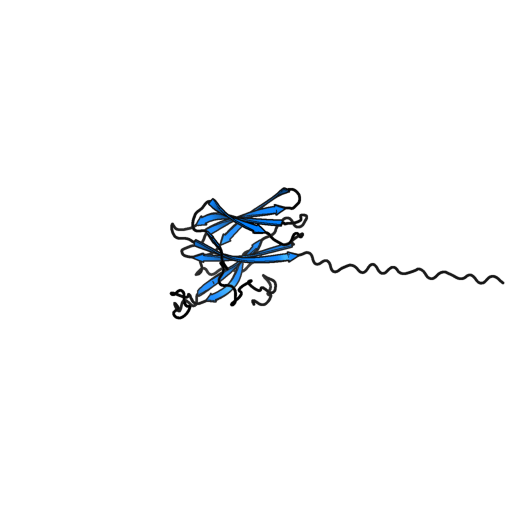 . THR A 1 172 ? -16.387 -40.211 47.300 1.00 53.19 172 THR A N 1
ATOM 1292 C CA . THR A 1 172 ? -17.343 -41.115 47.943 1.00 53.19 172 THR A CA 1
ATOM 1293 C C . THR A 1 172 ? -16.733 -41.624 49.241 1.00 53.19 172 THR A C 1
ATOM 1295 O O . THR A 1 172 ? -15.931 -42.554 49.259 1.00 53.19 172 THR A O 1
ATOM 1298 N N . SER A 1 173 ? -17.126 -40.984 50.338 1.00 52.81 173 SER A N 1
ATOM 1299 C CA . SER A 1 173 ? -16.988 -41.507 51.695 1.00 52.81 173 SER A CA 1
ATOM 1300 C C . SER A 1 173 ? -17.909 -42.721 51.852 1.00 52.81 173 SER A C 1
ATOM 1302 O O . SER A 1 173 ? -19.131 -42.574 51.910 1.00 52.81 173 SER A O 1
ATOM 1304 N N . ASN A 1 174 ? -17.331 -43.923 51.904 1.00 48.59 174 ASN A N 1
ATOM 1305 C CA . ASN A 1 174 ? -18.048 -45.106 52.368 1.00 48.59 174 ASN A CA 1
ATOM 1306 C C . ASN A 1 174 ? -18.119 -45.054 53.897 1.00 48.59 174 ASN A C 1
ATOM 1308 O O . ASN A 1 174 ? -17.108 -45.188 54.587 1.00 48.59 174 ASN A O 1
ATOM 1312 N N . LYS A 1 175 ? -19.330 -44.846 54.422 1.00 49.69 175 LYS A N 1
ATOM 1313 C CA . LYS A 1 175 ? -19.656 -45.108 55.824 1.00 49.69 175 LYS A CA 1
ATOM 1314 C C . LYS A 1 175 ? -20.246 -46.512 55.962 1.00 49.69 175 LYS A C 1
ATOM 1316 O O . LYS A 1 175 ? -21.264 -46.793 55.334 1.00 49.69 175 LYS A O 1
ATOM 1321 N N . LYS A 1 176 ? -19.675 -47.221 56.941 1.00 47.19 176 LYS A N 1
ATOM 1322 C CA . LYS A 1 176 ? -20.042 -48.500 57.572 1.00 47.19 176 LYS A CA 1
ATOM 1323 C C . LYS A 1 176 ? -19.468 -49.752 56.932 1.00 47.19 176 LYS A C 1
ATOM 1325 O O . LYS A 1 176 ? -19.822 -50.052 55.778 1.00 47.19 176 LYS A O 1
#

Foldseek 3Di:
DFDDDPQDHDDDQPDDPVDPDDQKDKDQDAQDKDKDWDDWAQFAKKKWKKAKAPWKFKKKKWWQFPVRDIDIDMDIHGHQQDDDDDDNAKDFSDFQDWADPDPVSPDTDNPRRGTIMIGIDGTDSVTTTTMMMMGTHTTPDSGMMMMTRDMDTHHPCPPPPPPPPPDPPDDDDDDD

Nearest PDB structures (foldseek):
  8hhe-assembly2_B  TM=6.966E-01  e=5.636E-03  Bacillus thuringiensis YBT-1518
  4moa-assembly1_A  TM=5.318E-01  e=1.208E-02  Bacillus thuringiensis serovar israelensis
  5fu4-assembly2_B  TM=6.592E-01  e=2.052E-01  Ruminococcus flavefaciens
  5z6p-assembly1_A  TM=4.364E-01  e=1.190E-01  Agarivorans gilvus
  1w99-assembly1_A  TM=3.043E-01  e=2.083E-02  Bacillus thuringiensis serovar israelensis

pLDDT: mean 87.66, std 15.14, range [44.69, 98.75]

Sequence (176 aa):
MFAANSYHPNIQLGYNNSNDGNNAKILTTNNSSFTFNVTASPYQKIHLFATGTHGSGTIDIKFNYSDGSNSTSTATIEDIATSITESASSYYLINGLDLSNDTTGSSYWDFNGGNIFGLGLTPDTTKILQSITITRTSGTGADTWLNFFGATGEYNNSAPVLTLFCHSPKSTSNKK

Secondary structure (DSSP, 8-state):
-B---SS---B-----TT--S---EEE-STT-EEEEEEEEE-EEEEEEEEEEESS-EEEEEEEEETTS-EEEEEEEEPBTT------SSEEEEEEEEEEESSSSSS-EEEEEEEEEEEEEE---TTS-EEEEEEEE---SSTT-EEEEEEEEEEE---------------------

Radius of gyration: 22.43 Å; Cα contacts (8 Å, |Δi|>4): 383; chains: 1; bounding box: 36×64×83 Å

Organism: NCBI:txid671072

Mean predicted aligned error: 8.31 Å

Solvent-accessible surface area (backbone atoms only — not comparable to full-atom values): 10253 Å² total; per-residue (Å²): 119,40,78,56,59,100,67,46,67,70,43,68,73,88,79,47,99,91,53,93,63,87,69,58,49,76,46,64,48,68,77,41,66,54,72,50,78,50,80,76,38,41,31,62,33,34,40,40,32,33,27,9,41,68,32,35,31,33,32,41,38,38,42,35,31,78,88,74,48,70,53,76,50,74,49,75,38,51,23,26,75,63,88,77,81,71,44,71,49,39,33,73,69,45,68,58,31,62,43,63,76,49,98,80,67,85,44,63,44,94,57,63,39,31,38,37,31,29,35,41,39,72,60,66,57,92,38,39,38,36,31,43,36,44,30,32,68,48,50,77,42,93,69,17,32,42,37,34,55,49,69,52,72,41,62,75,75,72,69,83,78,80,78,77,78,77,75,75,80,80,82,79,81,86,81,133